Protein AF-A0A537ZMY3-F1 (afdb_monomer_lite)

Structure (mmCIF, N/CA/C/O backbone):
data_AF-A0A537ZMY3-F1
#
_entry.id   AF-A0A537ZMY3-F1
#
loop_
_atom_site.group_PDB
_atom_site.id
_atom_site.type_symbol
_atom_site.label_atom_id
_atom_site.label_alt_id
_atom_site.label_comp_id
_atom_site.label_asym_id
_atom_site.label_entity_id
_atom_site.label_seq_id
_atom_site.pdbx_PDB_ins_code
_atom_site.Cartn_x
_atom_site.Cartn_y
_atom_site.Cartn_z
_atom_site.occupancy
_atom_site.B_iso_or_equiv
_atom_site.auth_seq_id
_atom_site.auth_comp_id
_atom_site.auth_asym_id
_atom_site.auth_atom_id
_atom_site.pdbx_PDB_model_num
ATOM 1 N N . GLY A 1 1 ? -8.315 -5.585 -5.518 1.00 93.56 1 GLY A N 1
ATOM 2 C CA . GLY A 1 1 ? -7.265 -5.999 -4.557 1.00 93.56 1 GLY A CA 1
ATOM 3 C C . GLY A 1 1 ? -7.666 -5.760 -3.108 1.00 93.56 1 GLY A C 1
ATOM 4 O O . GLY A 1 1 ? -8.233 -6.662 -2.508 1.00 93.56 1 GLY A O 1
ATOM 5 N N . TYR A 1 2 ? -7.416 -4.562 -2.562 1.00 95.69 2 TYR A N 1
ATOM 6 C CA . TYR A 1 2 ? -7.640 -4.242 -1.137 1.00 95.69 2 TYR A CA 1
ATOM 7 C C . TYR A 1 2 ? -9.052 -4.579 -0.632 1.00 95.69 2 TYR A C 1
ATOM 9 O O . TYR A 1 2 ? -9.186 -5.360 0.300 1.00 95.69 2 TYR A O 1
ATOM 17 N N . GLN A 1 3 ? -10.099 -4.089 -1.307 1.00 95.19 3 GLN A N 1
ATOM 18 C CA . GLN A 1 3 ? -11.497 -4.381 -0.951 1.00 95.19 3 GLN A CA 1
ATOM 19 C C . GLN A 1 3 ? -11.802 -5.885 -0.901 1.00 95.19 3 GLN A C 1
ATOM 21 O O . GLN A 1 3 ? -12.487 -6.339 0.008 1.00 95.19 3 GLN A O 1
ATOM 26 N N . ALA A 1 4 ? -11.271 -6.663 -1.851 1.00 95.00 4 ALA A N 1
ATOM 27 C CA . ALA A 1 4 ? -11.471 -8.110 -1.889 1.00 95.00 4 ALA A CA 1
ATOM 28 C C . ALA A 1 4 ? -10.774 -8.810 -0.713 1.00 95.00 4 ALA A C 1
ATOM 30 O O . ALA A 1 4 ? -11.371 -9.677 -0.087 1.00 95.00 4 ALA A O 1
ATOM 31 N N . GLY A 1 5 ? -9.541 -8.404 -0.385 1.00 95.81 5 GLY A N 1
ATOM 32 C CA . GLY A 1 5 ? -8.817 -8.924 0.778 1.00 95.81 5 GLY A CA 1
ATOM 33 C C . GLY A 1 5 ? -9.504 -8.571 2.099 1.00 95.81 5 GLY A C 1
ATOM 34 O O . GLY A 1 5 ? -9.710 -9.451 2.927 1.00 95.81 5 GLY A O 1
ATOM 35 N N . ALA A 1 6 ? -9.929 -7.315 2.260 1.00 96.25 6 ALA A N 1
ATOM 36 C CA . ALA A 1 6 ? -10.650 -6.858 3.446 1.00 96.25 6 ALA A CA 1
ATOM 37 C C . ALA A 1 6 ? -11.966 -7.630 3.634 1.00 96.25 6 ALA A C 1
ATOM 39 O O . ALA A 1 6 ? -12.209 -8.166 4.707 1.00 96.25 6 ALA A O 1
ATOM 40 N N . LYS A 1 7 ? -12.779 -7.759 2.576 1.00 95.25 7 LYS A N 1
ATOM 41 C CA . LYS A 1 7 ? -14.049 -8.502 2.617 1.00 95.25 7 LYS A CA 1
ATOM 42 C C . LYS A 1 7 ? -13.881 -10.005 2.831 1.00 95.25 7 LYS A C 1
ATOM 44 O O . LYS A 1 7 ? -14.769 -10.631 3.395 1.00 95.25 7 LYS A O 1
ATOM 49 N N . ALA A 1 8 ? -12.777 -10.588 2.368 1.00 95.31 8 ALA A N 1
ATOM 50 C CA . ALA A 1 8 ? -12.468 -11.991 2.627 1.00 95.31 8 ALA A CA 1
ATOM 51 C C . ALA A 1 8 ? -12.067 -12.234 4.091 1.00 95.31 8 ALA A C 1
ATOM 53 O O . ALA A 1 8 ? -12.378 -13.292 4.627 1.00 95.31 8 ALA A O 1
ATOM 54 N N . ALA A 1 9 ? -11.387 -11.270 4.723 1.00 95.44 9 ALA A N 1
ATOM 55 C CA . ALA A 1 9 ? -11.032 -11.335 6.140 1.00 95.44 9 ALA A CA 1
ATOM 56 C C . ALA A 1 9 ? -12.242 -11.064 7.050 1.00 95.44 9 ALA A C 1
ATOM 58 O O . ALA A 1 9 ? -12.433 -11.756 8.044 1.00 95.44 9 ALA A O 1
ATOM 59 N N . ASP A 1 10 ? -13.071 -10.087 6.682 1.00 96.44 10 ASP A N 1
ATOM 60 C CA . ASP A 1 10 ? -14.304 -9.736 7.379 1.00 96.44 10 ASP A CA 1
ATOM 61 C C . ASP A 1 10 ? -15.389 -9.324 6.362 1.00 96.44 10 ASP A C 1
ATOM 63 O O . ASP A 1 10 ? -15.347 -8.217 5.810 1.00 96.44 10 ASP A O 1
ATOM 67 N N . PRO A 1 11 ? -16.402 -10.176 6.110 1.00 96.62 11 PRO A N 1
ATOM 68 C CA . PRO A 1 11 ? -17.498 -9.856 5.196 1.00 96.62 11 PRO A CA 1
ATOM 69 C C . PRO A 1 11 ? -18.281 -8.587 5.576 1.00 96.62 11 PRO A C 1
ATOM 71 O O . PRO A 1 11 ? -18.834 -7.917 4.692 1.00 96.62 11 PRO A O 1
ATOM 74 N N . GLY A 1 12 ? -18.309 -8.228 6.864 1.00 97.00 12 GLY A N 1
ATOM 75 C CA . GLY A 1 12 ? -18.987 -7.051 7.408 1.00 97.00 12 GLY A CA 1
ATOM 76 C C . GLY A 1 12 ? -18.212 -5.741 7.246 1.00 97.00 12 GLY A C 1
ATOM 77 O O . GLY A 1 12 ? -18.820 -4.675 7.340 1.00 97.00 12 GLY A O 1
ATOM 78 N N . ILE A 1 13 ? -16.914 -5.786 6.921 1.00 97.44 13 ILE A N 1
ATOM 79 C CA . ILE A 1 13 ? -16.046 -4.598 6.881 1.00 97.44 13 ILE A CA 1
ATOM 80 C C . ILE A 1 13 ? -16.589 -3.520 5.928 1.00 97.44 13 ILE A C 1
ATOM 82 O O . ILE A 1 13 ? -16.947 -3.803 4.779 1.00 97.44 13 ILE A O 1
ATOM 86 N N . LYS A 1 14 ? -16.631 -2.256 6.358 1.00 97.12 14 LYS A N 1
ATOM 87 C CA . LYS A 1 14 ? -16.920 -1.117 5.471 1.00 97.12 14 LYS A CA 1
ATOM 88 C C . LYS A 1 14 ? -15.603 -0.585 4.908 1.00 97.12 14 LYS A C 1
ATOM 90 O O . LYS A 1 14 ? -14.681 -0.304 5.664 1.00 97.12 14 LYS A O 1
ATOM 95 N N . VAL A 1 15 ? -15.518 -0.430 3.587 1.00 96.75 15 VAL A N 1
ATOM 96 C CA . VAL A 1 15 ? -14.355 0.185 2.929 1.00 96.75 15 VAL A CA 1
ATOM 97 C C . VAL A 1 15 ? -14.774 1.534 2.361 1.00 96.75 15 VAL A C 1
ATOM 99 O O . VAL A 1 15 ? -15.723 1.604 1.582 1.00 96.75 15 VAL A O 1
ATOM 102 N N . LEU A 1 16 ? -14.076 2.591 2.772 1.00 97.06 16 LEU A N 1
ATOM 103 C CA . LEU A 1 16 ? -14.260 3.951 2.273 1.00 97.06 16 LEU A CA 1
ATOM 104 C C . LEU A 1 16 ? -13.197 4.248 1.214 1.00 97.06 16 LEU A C 1
ATOM 106 O O . LEU A 1 16 ? -12.018 3.962 1.424 1.00 97.06 16 LEU A O 1
ATOM 110 N N . ASN A 1 17 ? -13.601 4.870 0.107 1.00 95.81 17 ASN A N 1
ATOM 111 C CA . ASN A 1 17 ? -12.695 5.264 -0.968 1.00 95.81 17 ASN A CA 1
ATOM 112 C 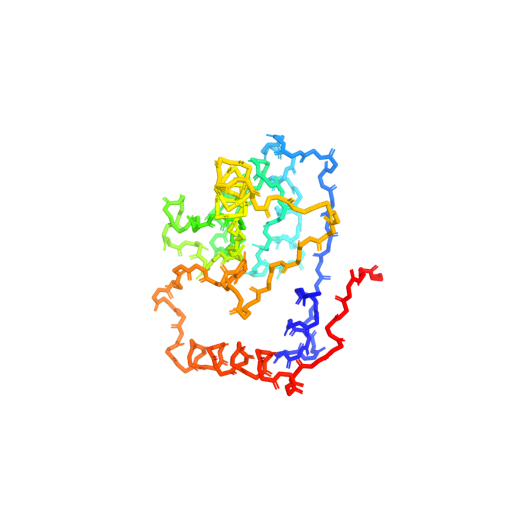C . ASN A 1 17 ? -12.776 6.777 -1.178 1.00 95.81 17 ASN A C 1
ATOM 114 O O . ASN A 1 17 ? -13.864 7.341 -1.245 1.00 95.81 17 ASN A O 1
ATOM 118 N N . ALA A 1 18 ? -11.621 7.417 -1.325 1.00 96.75 18 ALA A N 1
ATOM 119 C CA . ALA A 1 18 ? -11.508 8.813 -1.719 1.00 96.75 18 ALA A CA 1
ATOM 120 C C . ALA A 1 18 ? -10.316 8.972 -2.666 1.00 96.75 18 ALA A C 1
ATOM 122 O O . ALA A 1 18 ? -9.324 8.252 -2.548 1.00 96.75 18 ALA A O 1
ATOM 123 N N . TYR A 1 19 ? -10.416 9.917 -3.598 1.00 97.38 19 TYR A N 1
ATOM 124 C CA . TYR A 1 19 ? -9.380 10.193 -4.589 1.00 97.38 19 TYR A CA 1
ATOM 125 C C . TYR A 1 19 ? -8.907 11.634 -4.428 1.00 97.38 19 TYR A C 1
ATOM 127 O O . TYR A 1 19 ? -9.698 12.560 -4.584 1.00 97.38 19 TYR A O 1
ATOM 135 N N . SER A 1 20 ? -7.618 11.822 -4.137 1.00 97.50 20 SER A N 1
ATOM 136 C CA . SER A 1 20 ? -7.008 13.153 -4.023 1.00 97.50 20 SER A CA 1
ATOM 137 C C . SER A 1 20 ? -6.934 13.889 -5.357 1.00 97.50 20 SER A C 1
ATOM 139 O O . SER A 1 20 ? -6.816 15.104 -5.362 1.00 97.50 20 SER A O 1
ATOM 141 N N . GLN A 1 21 ? -6.969 13.174 -6.486 1.00 97.75 21 GLN A N 1
ATOM 142 C CA . GLN A 1 21 ? -6.686 13.735 -7.816 1.00 97.75 21 GLN A CA 1
ATOM 143 C C . GLN A 1 21 ? -5.301 14.415 -7.913 1.00 97.75 21 GLN A C 1
ATOM 145 O O . GLN A 1 21 ? -5.040 15.162 -8.849 1.00 97.75 21 GLN A O 1
ATOM 150 N N . ASP A 1 22 ? -4.404 14.142 -6.957 1.00 97.62 22 ASP A N 1
ATOM 151 C CA . ASP A 1 22 ? -3.070 14.733 -6.857 1.00 97.62 22 ASP A CA 1
ATOM 152 C C . ASP A 1 22 ? -2.134 13.798 -6.070 1.00 97.62 22 ASP A C 1
ATOM 154 O O . ASP A 1 22 ? -2.502 13.272 -5.014 1.00 97.62 22 ASP A O 1
ATOM 158 N N . PHE A 1 23 ? -0.919 13.582 -6.574 1.00 98.25 23 PHE A N 1
ATOM 159 C CA . PHE A 1 23 ? 0.078 12.685 -5.972 1.00 98.25 23 PHE A CA 1
ATOM 160 C C . PHE A 1 23 ? 1.122 13.398 -5.102 1.00 98.25 23 PHE A C 1
ATOM 162 O O . PHE A 1 23 ? 2.018 12.750 -4.560 1.00 98.25 23 PHE A O 1
ATOM 169 N N . THR A 1 24 ? 1.026 14.714 -4.938 1.00 98.06 24 THR A N 1
ATOM 170 C CA . THR A 1 24 ? 2.006 15.557 -4.233 1.00 98.06 24 THR A CA 1
ATOM 171 C C . THR A 1 24 ? 1.404 16.397 -3.101 1.00 98.06 24 THR A C 1
ATOM 173 O O . THR A 1 24 ? 2.102 16.697 -2.130 1.00 98.06 24 THR A O 1
ATOM 176 N N . ARG A 1 25 ? 0.107 16.722 -3.160 1.00 98.31 25 ARG A N 1
ATOM 177 C CA . ARG A 1 25 ? -0.613 17.572 -2.191 1.00 98.31 25 ARG A CA 1
ATOM 178 C C . ARG A 1 25 ? -0.909 16.879 -0.856 1.00 98.31 25 ARG A C 1
ATOM 180 O O . ARG A 1 25 ? -2.024 16.443 -0.585 1.00 98.31 25 ARG A O 1
ATOM 187 N N . GLN A 1 26 ? 0.097 16.788 0.013 1.00 98.62 26 GLN A N 1
ATOM 188 C CA . GLN A 1 26 ? -0.016 16.129 1.327 1.00 98.62 26 GLN A CA 1
ATOM 189 C C . GLN A 1 26 ? -1.158 16.659 2.204 1.00 98.62 26 GLN A C 1
ATOM 191 O O . GLN A 1 26 ? -1.784 15.883 2.924 1.00 98.62 26 GLN A O 1
ATOM 196 N N . ASP A 1 27 ? -1.433 17.960 2.157 1.00 98.38 27 ASP A N 1
ATOM 197 C CA . ASP A 1 27 ? -2.536 18.600 2.876 1.00 98.38 27 ASP A CA 1
ATOM 198 C C . ASP A 1 27 ? -3.901 18.042 2.447 1.00 98.38 27 ASP A C 1
ATOM 200 O O . ASP A 1 27 ? -4.732 17.716 3.297 1.00 98.38 27 ASP A O 1
ATOM 204 N N . LEU A 1 28 ? -4.090 17.832 1.142 1.00 98.50 28 LEU A N 1
ATOM 205 C CA . LEU A 1 28 ? -5.313 17.270 0.578 1.00 98.50 28 LEU A CA 1
ATOM 206 C C . LEU A 1 28 ? -5.520 15.814 1.011 1.00 98.50 28 LEU A C 1
ATOM 208 O O . LEU A 1 28 ? -6.584 15.461 1.518 1.00 98.50 28 LEU A O 1
ATOM 212 N N . CYS A 1 29 ? -4.493 14.971 0.874 1.00 98.69 29 CYS A N 1
ATOM 213 C CA . CYS A 1 29 ? -4.567 13.582 1.333 1.00 98.69 29 CYS A CA 1
ATOM 214 C C . CYS A 1 29 ? -4.782 13.474 2.847 1.00 98.69 29 CYS A C 1
ATOM 216 O O . CYS A 1 29 ? -5.521 12.596 3.295 1.00 98.69 29 CYS A O 1
ATOM 218 N N . LYS A 1 30 ? -4.171 14.367 3.639 1.00 98.81 30 LYS A N 1
ATOM 219 C CA . LYS A 1 30 ? -4.408 14.434 5.086 1.00 98.81 30 LYS A CA 1
ATOM 220 C C . LYS A 1 30 ? -5.883 14.720 5.377 1.00 98.81 30 LYS A C 1
ATOM 222 O O . LYS A 1 30 ? -6.480 14.005 6.175 1.00 98.81 30 LYS A O 1
ATOM 227 N N . ALA A 1 31 ? -6.476 15.719 4.722 1.00 98.75 31 ALA A N 1
ATOM 228 C CA . ALA A 1 31 ? -7.885 16.067 4.910 1.00 98.75 31 ALA A CA 1
ATOM 229 C C . ALA A 1 31 ? -8.829 14.908 4.543 1.00 98.75 31 ALA A C 1
ATOM 231 O O . ALA A 1 31 ? -9.726 14.578 5.316 1.00 98.75 31 ALA A O 1
ATOM 232 N N . LEU A 1 32 ? -8.589 14.230 3.414 1.00 98.81 32 LEU A N 1
ATOM 233 C CA . LEU A 1 32 ? -9.376 13.057 3.011 1.00 98.81 32 LEU A CA 1
ATOM 234 C C . LEU A 1 32 ? -9.278 11.911 4.026 1.00 98.81 32 LEU A C 1
ATOM 236 O O . LEU A 1 32 ? -10.296 11.317 4.379 1.00 98.81 32 LEU A O 1
ATOM 240 N N . ALA A 1 33 ? -8.074 11.623 4.526 1.00 98.81 33 ALA A N 1
ATOM 241 C CA . ALA A 1 33 ? -7.876 10.604 5.552 1.00 98.81 33 ALA A CA 1
ATOM 242 C C . ALA A 1 33 ? -8.588 10.967 6.861 1.00 98.81 33 ALA A C 1
ATOM 244 O O . ALA A 1 33 ? -9.254 10.122 7.448 1.00 98.81 33 ALA A O 1
ATOM 245 N N . LEU A 1 34 ? -8.506 12.228 7.298 1.00 98.88 34 LEU A N 1
ATOM 246 C CA . LEU A 1 34 ? -9.218 12.703 8.486 1.00 98.88 34 LEU A CA 1
ATOM 247 C C . LEU A 1 34 ? -10.736 12.546 8.354 1.00 98.88 34 LEU A C 1
ATOM 249 O O . LEU A 1 34 ? -11.377 12.137 9.320 1.00 98.88 34 LEU A O 1
ATOM 253 N N . ASN A 1 35 ? -11.296 12.792 7.167 1.00 98.81 35 ASN A N 1
ATOM 254 C CA . ASN A 1 35 ? -12.716 12.554 6.910 1.00 98.81 35 ASN A CA 1
ATOM 255 C C . ASN A 1 35 ? -13.061 11.064 7.057 1.00 98.81 35 ASN A C 1
ATOM 257 O O . ASN A 1 35 ? -13.959 10.722 7.822 1.00 98.81 35 ASN A O 1
ATOM 261 N N . GLN A 1 36 ? -12.294 10.165 6.430 1.00 98.75 36 GLN A N 1
ATOM 262 C CA . GLN A 1 36 ? -12.507 8.717 6.568 1.00 98.75 36 GLN A CA 1
ATOM 263 C C . GLN A 1 36 ? -12.392 8.244 8.025 1.00 98.75 36 GLN A C 1
ATOM 265 O O . GLN A 1 36 ? -13.178 7.413 8.476 1.00 98.75 36 GLN A O 1
ATOM 270 N N . ILE A 1 37 ? -11.436 8.791 8.778 1.00 98.81 37 ILE A N 1
ATOM 271 C CA . ILE A 1 37 ? -11.254 8.485 10.201 1.00 98.81 37 ILE A CA 1
ATOM 272 C C . ILE A 1 37 ? -12.442 9.000 11.024 1.00 98.81 37 ILE A C 1
ATOM 274 O O . ILE A 1 37 ? -12.919 8.285 11.901 1.00 98.81 37 ILE A O 1
ATOM 278 N N . SER A 1 38 ? -12.974 10.190 10.721 1.00 98.62 38 SER A N 1
ATOM 279 C CA . SER A 1 38 ? -14.188 10.709 11.373 1.00 98.62 38 SER A CA 1
ATOM 280 C C . SER A 1 38 ? -15.434 9.862 11.090 1.00 98.62 38 SER A C 1
ATOM 282 O O . SER A 1 38 ? -16.315 9.770 11.939 1.00 98.62 38 SER A O 1
ATOM 284 N N . GLU A 1 39 ? -15.472 9.172 9.947 1.00 98.50 39 GLU A N 1
ATOM 285 C CA . GLU A 1 39 ? -16.486 8.164 9.609 1.00 98.50 39 GLU A CA 1
ATOM 286 C C . GLU A 1 39 ? -16.232 6.788 10.261 1.00 98.50 39 GLU A C 1
ATOM 288 O O . GLU A 1 39 ? -16.967 5.832 10.001 1.00 98.50 39 GLU A O 1
ATOM 293 N N . GLY A 1 40 ? -15.204 6.668 11.108 1.00 98.06 40 GLY A N 1
ATOM 294 C CA . GLY A 1 40 ? -14.896 5.468 11.887 1.00 98.06 40 GLY A CA 1
ATOM 295 C C . GLY A 1 40 ? -13.814 4.563 11.295 1.00 98.06 40 GLY A C 1
ATOM 296 O O . GLY A 1 40 ? -13.653 3.435 11.762 1.00 98.06 40 GLY A O 1
ATOM 297 N N . ALA A 1 41 ? -13.060 5.002 10.280 1.00 98.56 41 ALA A N 1
ATOM 298 C CA . ALA A 1 41 ? -11.952 4.203 9.758 1.00 98.56 41 ALA A CA 1
ATOM 299 C C . ALA A 1 41 ? -10.829 4.045 10.804 1.00 98.56 41 ALA A C 1
ATOM 301 O O . ALA A 1 41 ? -10.146 5.005 11.152 1.00 98.56 41 ALA A O 1
ATOM 302 N N . GLY A 1 42 ? -10.599 2.808 11.259 1.00 98.25 42 GLY A N 1
ATOM 303 C CA . GLY A 1 42 ? -9.477 2.447 12.140 1.00 98.25 42 GLY A CA 1
ATOM 304 C C . GLY A 1 42 ? -8.175 2.098 11.404 1.00 98.25 42 GLY A C 1
ATOM 305 O O . GLY A 1 42 ? -7.135 1.911 12.036 1.00 98.25 42 GLY A O 1
ATOM 306 N N . VAL A 1 43 ? -8.228 1.993 10.072 1.00 98.50 43 VAL A N 1
ATOM 307 C CA . VAL A 1 43 ? -7.077 1.736 9.200 1.00 98.50 43 VAL A CA 1
ATOM 308 C C . VAL A 1 43 ? -7.228 2.561 7.923 1.00 98.50 43 VAL A C 1
ATOM 310 O O . VAL A 1 43 ? -8.262 2.479 7.259 1.00 98.50 43 VAL A O 1
ATOM 313 N N . VAL A 1 44 ? -6.193 3.310 7.546 1.00 98.69 44 VAL A N 1
ATOM 314 C CA . VAL A 1 44 ? -6.135 4.065 6.286 1.00 98.69 44 VAL A CA 1
ATOM 315 C C . VAL A 1 44 ? -5.017 3.531 5.389 1.00 98.69 44 VAL A C 1
ATOM 317 O O . VAL A 1 44 ? -3.836 3.583 5.726 1.00 98.69 44 VAL A O 1
ATOM 320 N N . PHE A 1 45 ? -5.385 2.994 4.226 1.00 98.81 45 PHE A N 1
ATOM 321 C CA . PHE A 1 45 ? -4.431 2.521 3.222 1.00 98.81 45 PHE A CA 1
ATOM 322 C C . PHE A 1 45 ? -4.215 3.596 2.158 1.00 98.81 45 PHE A C 1
ATOM 324 O O . PHE A 1 45 ? -5.133 3.918 1.404 1.00 98.81 45 PHE A O 1
ATOM 331 N N . GLN A 1 46 ? -3.002 4.146 2.093 1.00 98.56 46 GLN A N 1
ATOM 332 C CA . GLN A 1 46 ? -2.671 5.196 1.135 1.00 98.56 46 GLN A CA 1
ATOM 333 C C . GLN A 1 46 ? -2.090 4.597 -0.152 1.00 98.56 46 GLN A C 1
ATOM 335 O O . GLN A 1 46 ? -1.164 3.790 -0.108 1.00 98.56 46 GLN A O 1
ATOM 340 N N . VAL A 1 47 ? -2.623 5.022 -1.301 1.00 98.25 47 VAL A N 1
ATOM 341 C CA . VAL A 1 47 ? -2.110 4.690 -2.644 1.00 98.25 47 VAL A CA 1
ATOM 342 C C . VAL A 1 47 ? -1.936 5.986 -3.438 1.00 98.25 47 VAL A C 1
ATOM 344 O O . VAL A 1 47 ? -2.524 6.176 -4.500 1.00 98.25 47 VAL A O 1
ATOM 347 N N . ALA A 1 48 ? -1.207 6.937 -2.854 1.00 98.25 48 ALA A N 1
ATOM 348 C CA . ALA A 1 48 ? -1.221 8.333 -3.291 1.00 98.25 48 ALA A CA 1
ATOM 349 C C . ALA A 1 48 ? 0.179 8.960 -3.408 1.00 98.25 48 ALA A C 1
ATOM 351 O O . ALA A 1 48 ? 0.316 10.179 -3.322 1.00 98.25 48 ALA A O 1
ATOM 352 N N . GLY A 1 49 ? 1.231 8.160 -3.601 1.00 97.69 49 GLY A N 1
ATOM 353 C CA . GLY A 1 49 ? 2.594 8.671 -3.770 1.00 97.69 49 GLY A CA 1
ATOM 354 C C . GLY A 1 49 ? 3.014 9.615 -2.633 1.00 97.69 49 GLY A C 1
ATOM 355 O O . GLY A 1 49 ? 2.792 9.326 -1.456 1.00 97.69 49 GLY A O 1
ATOM 356 N N . GLY A 1 50 ? 3.588 10.772 -2.979 1.00 98.31 50 GLY A N 1
ATOM 357 C CA . GLY A 1 50 ? 4.023 11.783 -2.008 1.00 98.31 50 GLY A CA 1
ATOM 358 C C . GLY A 1 50 ? 2.879 12.395 -1.190 1.00 98.31 50 GLY A C 1
ATOM 359 O O . GLY A 1 50 ? 3.058 12.663 -0.003 1.00 98.31 50 GLY A O 1
ATOM 360 N N . CYS A 1 51 ? 1.691 12.550 -1.780 1.00 98.62 51 CYS A N 1
ATOM 361 C CA . CYS A 1 51 ? 0.468 12.999 -1.104 1.00 98.62 51 CYS A CA 1
ATOM 362 C C . CYS A 1 51 ? 0.125 12.068 0.070 1.00 98.62 51 CYS A C 1
ATOM 364 O O . CYS A 1 51 ? -0.220 12.532 1.158 1.00 98.62 51 CYS A O 1
ATOM 366 N N . GLY A 1 52 ? 0.346 10.760 -0.103 1.00 98.69 52 GLY A N 1
ATOM 367 C CA . GLY A 1 52 ? 0.114 9.715 0.895 1.00 98.69 52 GLY A CA 1
ATOM 368 C C . GLY A 1 52 ? 0.830 9.899 2.236 1.00 98.69 52 GLY A C 1
ATOM 369 O O . GLY A 1 52 ? 0.353 9.405 3.256 1.00 98.69 52 GLY A O 1
ATOM 370 N N . ILE A 1 53 ? 1.918 10.675 2.286 1.00 98.62 53 ILE A N 1
ATOM 371 C CA . ILE A 1 53 ? 2.589 11.032 3.549 1.00 98.62 53 ILE A CA 1
ATOM 372 C C . ILE A 1 53 ? 1.628 11.798 4.478 1.00 98.62 53 ILE A C 1
ATOM 374 O O . ILE A 1 53 ? 1.667 11.625 5.697 1.00 98.62 53 ILE A O 1
ATOM 378 N N . GLY A 1 54 ? 0.713 12.595 3.915 1.00 98.75 54 GLY A N 1
ATOM 379 C CA . GLY A 1 54 ? -0.354 13.255 4.668 1.00 98.75 54 GLY A CA 1
ATOM 380 C C . GLY A 1 54 ? -1.325 12.276 5.334 1.00 98.75 54 GLY A C 1
ATOM 381 O O . GLY A 1 54 ? -1.754 12.526 6.459 1.00 98.75 54 GLY A O 1
ATOM 382 N N . VAL A 1 55 ? -1.612 11.137 4.692 1.00 98.81 55 VAL A N 1
ATOM 383 C CA . VAL A 1 55 ? -2.460 10.068 5.254 1.00 98.81 55 VAL A CA 1
ATOM 384 C C . VAL A 1 55 ? -1.787 9.422 6.461 1.00 98.81 55 VAL A C 1
ATOM 386 O O . VAL A 1 55 ? -2.421 9.262 7.500 1.00 98.81 55 VAL A O 1
ATOM 389 N N . ILE A 1 56 ? -0.490 9.111 6.360 1.00 98.81 56 ILE A N 1
ATOM 390 C CA . ILE A 1 56 ? 0.281 8.530 7.474 1.00 98.81 56 ILE A CA 1
ATOM 391 C C . ILE A 1 56 ? 0.288 9.489 8.672 1.00 98.81 56 ILE A C 1
ATOM 393 O O . ILE A 1 56 ? 0.051 9.071 9.803 1.00 98.81 56 ILE A O 1
ATOM 397 N N . ARG A 1 57 ? 0.465 10.795 8.428 1.00 98.81 57 ARG A N 1
ATOM 398 C CA . ARG A 1 57 ? 0.380 11.819 9.482 1.00 98.81 57 ARG A CA 1
ATOM 399 C C . ARG A 1 57 ? -1.017 11.920 10.103 1.00 98.81 57 ARG A C 1
ATOM 401 O O . ARG A 1 57 ? -1.112 12.102 11.311 1.00 98.81 57 ARG A O 1
ATOM 408 N N . ALA A 1 58 ? -2.086 11.816 9.308 1.00 98.81 58 ALA A N 1
ATOM 409 C CA . ALA A 1 58 ? -3.457 11.793 9.830 1.00 98.81 58 ALA A CA 1
ATOM 410 C C . ALA A 1 58 ? -3.692 10.580 10.740 1.00 98.81 58 ALA A C 1
ATOM 412 O O . ALA A 1 58 ? -4.269 10.725 11.816 1.00 98.81 58 ALA A O 1
ATOM 413 N N . ALA A 1 59 ? -3.209 9.406 10.324 1.00 98.81 59 ALA A N 1
ATOM 414 C CA . ALA A 1 59 ? -3.319 8.180 11.102 1.00 98.81 59 ALA A CA 1
ATOM 415 C C . ALA A 1 59 ? -2.620 8.313 12.461 1.00 98.81 59 ALA A C 1
ATOM 417 O O . ALA A 1 59 ? -3.220 8.028 13.493 1.00 98.81 59 ALA A O 1
ATOM 418 N N . ALA A 1 60 ? -1.396 8.847 12.459 1.00 98.62 60 ALA A N 1
ATOM 419 C CA . ALA A 1 60 ? -0.633 9.123 13.670 1.00 98.62 60 ALA A CA 1
ATOM 420 C C . ALA A 1 60 ? -1.336 10.126 14.599 1.00 98.62 60 ALA A C 1
ATOM 422 O O . ALA A 1 60 ? -1.446 9.888 15.799 1.00 98.62 60 ALA A O 1
ATOM 423 N N . GLU A 1 61 ? -1.863 11.226 14.048 1.00 98.62 61 GLU A N 1
ATOM 424 C CA . GLU A 1 61 ? -2.587 12.253 14.812 1.00 98.62 61 GLU A CA 1
ATOM 425 C C . GLU A 1 61 ? -3.835 11.688 15.502 1.00 98.62 61 GLU A C 1
ATOM 427 O O . GLU A 1 61 ? -4.161 12.084 16.621 1.00 98.62 61 GLU A O 1
ATOM 432 N N . LYS A 1 62 ? -4.542 10.768 14.839 1.00 98.69 62 LYS A N 1
ATOM 433 C CA . LYS A 1 62 ? -5.764 10.147 15.366 1.00 98.69 62 LYS A CA 1
ATOM 434 C C . LYS A 1 62 ? -5.526 8.797 16.037 1.00 98.69 62 LYS A C 1
ATOM 436 O O . LYS A 1 62 ? -6.491 8.169 16.461 1.00 98.69 62 LYS A O 1
ATOM 441 N N . ASN A 1 63 ? -4.266 8.379 16.170 1.00 98.31 63 ASN A N 1
ATOM 442 C CA . ASN A 1 63 ? -3.862 7.109 16.771 1.00 98.31 63 ASN A CA 1
ATOM 443 C C . ASN A 1 63 ? -4.611 5.902 16.161 1.00 98.31 63 ASN A C 1
ATOM 445 O O . ASN A 1 63 ? -5.102 5.025 16.871 1.00 98.31 63 ASN A O 1
ATOM 449 N N . VAL A 1 64 ? -4.702 5.880 14.829 1.00 98.75 64 VAL A N 1
ATOM 450 C CA . VAL A 1 64 ? -5.215 4.761 14.021 1.00 98.75 64 VAL A CA 1
ATOM 451 C C . VAL A 1 64 ? -4.102 4.209 13.126 1.00 98.75 64 VAL A C 1
ATOM 453 O O . VAL A 1 64 ? -3.026 4.799 13.020 1.00 98.75 64 VAL A O 1
ATOM 456 N N . TRP A 1 65 ? -4.334 3.073 12.472 1.00 98.81 65 TRP A N 1
ATOM 457 C CA . TRP A 1 65 ? -3.310 2.434 11.645 1.00 98.81 65 TRP A CA 1
ATOM 458 C C . TRP A 1 65 ? -3.221 3.038 10.242 1.00 98.81 65 TRP A C 1
ATOM 460 O O . TRP A 1 65 ? -4.231 3.356 9.617 1.00 98.81 65 TRP A O 1
ATOM 470 N N . ALA A 1 66 ? -2.009 3.105 9.702 1.00 98.81 66 ALA A N 1
ATOM 471 C CA . ALA A 1 66 ? -1.744 3.378 8.296 1.00 98.81 66 ALA A CA 1
ATOM 472 C C . ALA A 1 66 ? -1.194 2.133 7.587 1.00 98.81 66 ALA A C 1
ATOM 474 O O . ALA A 1 66 ? -0.424 1.362 8.162 1.00 98.81 66 ALA A O 1
ATOM 475 N N . ILE A 1 67 ? -1.528 1.970 6.309 1.00 98.88 67 ILE A N 1
ATOM 476 C CA . ILE A 1 67 ? -0.837 1.052 5.396 1.00 98.88 67 ILE A CA 1
ATOM 477 C C . ILE A 1 67 ? -0.167 1.897 4.309 1.00 98.88 67 ILE A C 1
ATOM 479 O O . ILE A 1 67 ? -0.824 2.718 3.667 1.00 98.88 67 ILE A O 1
ATOM 483 N N . GLY A 1 68 ? 1.142 1.713 4.130 1.00 98.81 68 GLY A N 1
ATOM 484 C CA . GLY A 1 68 ? 1.941 2.394 3.107 1.00 98.81 68 GLY A CA 1
ATOM 485 C C . GLY A 1 68 ? 1.906 1.715 1.734 1.00 98.81 68 GLY A C 1
ATOM 486 O O . GLY A 1 68 ? 1.326 0.638 1.580 1.00 98.81 68 GLY A O 1
ATOM 487 N N . VAL A 1 69 ? 2.571 2.307 0.738 1.00 98.69 69 VAL A N 1
ATOM 488 C CA . VAL A 1 69 ? 2.698 1.736 -0.617 1.00 9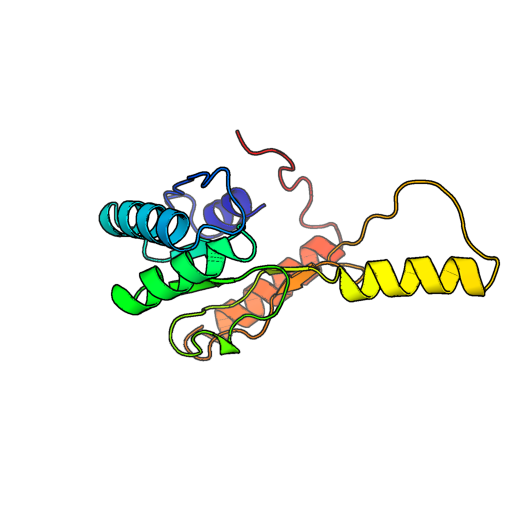8.69 69 VAL A CA 1
ATOM 489 C C . VAL A 1 69 ? 4.072 2.008 -1.234 1.00 98.69 69 VAL A C 1
ATOM 491 O O . VAL A 1 69 ? 4.809 2.883 -0.779 1.00 98.69 69 VAL A O 1
ATOM 494 N N . ASP A 1 70 ? 4.369 1.260 -2.299 1.00 98.25 70 ASP A N 1
ATOM 495 C CA . ASP A 1 70 ? 5.567 1.300 -3.141 1.00 98.25 70 ASP A CA 1
ATOM 496 C C . ASP A 1 70 ? 6.823 0.832 -2.405 1.00 98.25 70 ASP A C 1
ATOM 498 O O . ASP A 1 70 ? 7.331 -0.262 -2.670 1.00 98.25 70 ASP A O 1
ATOM 502 N N . SER A 1 71 ? 7.259 1.599 -1.415 1.00 97.44 71 SER A N 1
ATOM 503 C CA . SER A 1 71 ? 8.370 1.258 -0.530 1.00 97.44 71 SER A CA 1
ATOM 504 C C . SER A 1 71 ? 7.865 0.760 0.821 1.00 97.44 71 SER A C 1
ATOM 506 O O . SER A 1 71 ? 6.697 0.911 1.172 1.00 97.44 71 SER A O 1
ATOM 508 N N . ASP A 1 72 ? 8.765 0.183 1.615 1.00 97.94 72 ASP A N 1
ATOM 509 C CA . ASP A 1 72 ? 8.505 0.024 3.042 1.00 97.94 72 ASP A CA 1
ATOM 510 C C . ASP A 1 72 ? 8.518 1.402 3.707 1.00 97.94 72 ASP A C 1
ATOM 512 O O . ASP A 1 72 ? 9.558 2.053 3.785 1.00 97.94 72 ASP A O 1
ATOM 516 N N . GLN A 1 73 ? 7.351 1.854 4.154 1.00 98.62 73 GLN A N 1
ATOM 517 C CA . GLN A 1 73 ? 7.164 3.166 4.766 1.00 98.62 73 GLN A CA 1
ATOM 518 C C . GLN A 1 73 ? 7.137 3.125 6.297 1.00 98.62 73 GLN A C 1
ATOM 520 O O . GLN A 1 73 ? 6.824 4.136 6.925 1.00 98.62 73 GLN A O 1
ATOM 525 N N . SER A 1 74 ? 7.494 1.999 6.924 1.00 98.06 74 SER A N 1
ATOM 526 C CA . SER A 1 74 ? 7.525 1.874 8.390 1.00 98.06 74 SER A CA 1
ATOM 527 C C . SER A 1 74 ? 8.470 2.867 9.070 1.00 98.06 74 SER A C 1
ATOM 529 O O . SER A 1 74 ? 8.274 3.190 10.235 1.00 98.06 74 SER A O 1
ATOM 531 N N . PHE A 1 75 ? 9.462 3.397 8.352 1.00 97.44 75 PHE A N 1
ATOM 532 C CA . PHE A 1 75 ? 10.364 4.427 8.868 1.00 97.44 75 PHE A CA 1
ATOM 533 C C . PHE A 1 75 ? 9.701 5.804 9.033 1.00 97.44 75 PHE A C 1
ATOM 535 O O . PHE A 1 75 ? 10.227 6.630 9.774 1.00 97.44 75 PHE A O 1
ATOM 542 N N . LEU A 1 76 ? 8.579 6.071 8.350 1.00 98.06 76 LEU A N 1
ATOM 543 C CA . LEU A 1 76 ? 7.878 7.357 8.450 1.00 98.06 76 LEU A CA 1
ATOM 544 C C . LEU A 1 76 ? 7.145 7.498 9.785 1.00 98.06 76 L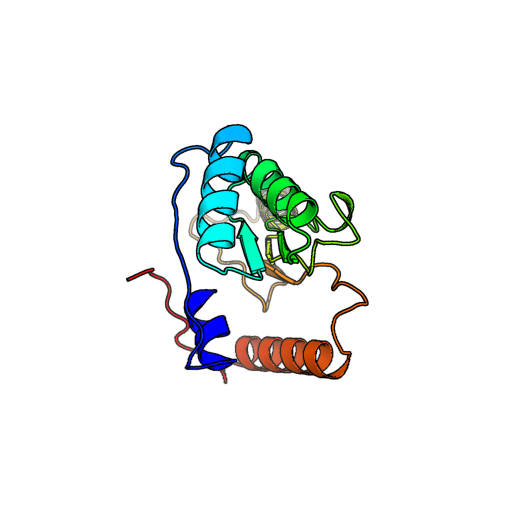EU A C 1
ATOM 546 O O . LEU A 1 76 ? 7.128 8.581 10.361 1.00 98.06 76 LEU A O 1
ATOM 550 N N . ASP A 1 77 ? 6.551 6.404 10.260 1.00 97.88 77 ASP A N 1
ATOM 551 C CA . ASP A 1 77 ? 5.981 6.300 11.599 1.00 97.88 77 ASP A CA 1
ATOM 552 C C . ASP A 1 77 ? 5.962 4.820 12.037 1.00 97.88 77 ASP A C 1
ATOM 554 O O . ASP A 1 77 ? 5.015 4.089 11.727 1.00 97.88 77 ASP A O 1
ATOM 558 N N . PRO A 1 78 ? 6.990 4.350 12.769 1.00 97.06 78 PRO A N 1
ATOM 559 C CA . PRO A 1 78 ? 7.084 2.955 13.199 1.00 97.06 78 PRO A CA 1
ATOM 560 C C . PRO A 1 78 ? 5.983 2.524 14.169 1.00 97.06 78 PRO A C 1
ATOM 562 O O . PRO A 1 78 ? 5.800 1.325 14.385 1.00 97.06 78 PRO A O 1
ATOM 565 N N . LYS A 1 79 ? 5.281 3.478 14.790 1.00 97.88 79 LYS A N 1
ATOM 566 C CA . LYS A 1 79 ? 4.216 3.199 15.751 1.00 97.88 79 LYS A CA 1
ATOM 567 C C . LYS A 1 79 ? 2.881 2.983 15.047 1.00 97.88 79 LYS A C 1
ATOM 569 O O . LYS A 1 79 ? 2.137 2.115 15.483 1.00 97.88 79 LYS A O 1
ATOM 574 N N . HIS A 1 80 ? 2.598 3.728 13.978 1.00 98.50 80 HIS A N 1
ATOM 575 C CA . HIS A 1 80 ? 1.278 3.728 13.332 1.00 98.50 80 HIS A CA 1
ATOM 576 C C . HIS A 1 80 ? 1.258 3.117 11.928 1.00 98.50 80 HIS A C 1
ATOM 578 O O . HIS A 1 80 ? 0.183 2.798 11.424 1.00 98.50 80 HIS A O 1
ATOM 584 N N . VAL A 1 81 ? 2.404 2.902 11.275 1.00 98.75 81 VAL A N 1
ATOM 585 C CA . VAL A 1 81 ? 2.443 2.136 10.021 1.00 98.75 81 VAL A CA 1
ATOM 586 C C . VAL A 1 81 ? 2.369 0.644 10.347 1.00 98.75 81 VAL A C 1
ATOM 588 O O . VAL A 1 81 ? 3.296 0.067 10.917 1.00 98.75 81 VAL A O 1
ATOM 591 N N . LEU A 1 82 ? 1.250 0.021 9.972 1.00 98.38 82 LEU A N 1
ATOM 592 C CA . LEU A 1 82 ? 0.964 -1.399 10.183 1.00 98.38 82 LEU A CA 1
ATOM 593 C C . LEU A 1 82 ? 1.820 -2.280 9.267 1.00 98.38 82 LEU A C 1
ATOM 595 O O . LEU A 1 82 ? 2.387 -3.281 9.697 1.00 98.38 82 LEU A O 1
ATOM 599 N N . THR A 1 83 ? 1.896 -1.902 7.992 1.00 98.69 83 THR A N 1
ATOM 600 C CA . THR A 1 83 ? 2.787 -2.467 6.972 1.00 98.69 83 THR A CA 1
ATOM 601 C C . THR A 1 83 ? 2.740 -1.592 5.711 1.00 98.69 83 THR A C 1
ATOM 603 O O . THR A 1 83 ? 2.178 -0.496 5.727 1.00 98.69 83 THR A O 1
ATOM 606 N N . SER A 1 84 ? 3.332 -2.034 4.602 1.00 98.75 84 SER A N 1
ATOM 607 C CA . SER A 1 84 ? 3.223 -1.384 3.292 1.00 98.75 84 SER A CA 1
ATOM 608 C C . SER A 1 84 ? 2.954 -2.404 2.190 1.00 98.75 84 SER A C 1
ATOM 610 O O . SER A 1 84 ? 3.535 -3.488 2.198 1.00 98.75 84 SER A O 1
ATOM 612 N N . ALA A 1 85 ? 2.110 -2.057 1.221 1.00 98.50 85 ALA A N 1
ATOM 613 C CA . ALA A 1 85 ? 1.972 -2.800 -0.027 1.00 98.50 85 ALA A CA 1
ATOM 614 C C . ALA A 1 85 ? 3.148 -2.442 -0.950 1.00 98.50 85 ALA A C 1
ATOM 616 O O . ALA A 1 85 ? 3.106 -1.449 -1.677 1.00 98.50 85 ALA A O 1
ATOM 617 N N . THR A 1 86 ? 4.232 -3.213 -0.884 1.00 98.25 86 THR A N 1
ATOM 618 C CA . THR A 1 86 ? 5.461 -2.901 -1.623 1.00 98.25 86 THR A CA 1
ATOM 619 C C . THR A 1 86 ? 5.305 -3.196 -3.111 1.00 98.25 86 THR A C 1
ATOM 621 O O . THR A 1 86 ? 4.643 -4.160 -3.506 1.00 98.25 86 THR A O 1
ATOM 624 N N . LYS A 1 87 ? 5.937 -2.369 -3.946 1.00 98.06 87 LYS A N 1
ATOM 625 C CA . LYS A 1 87 ? 5.970 -2.479 -5.406 1.00 98.06 87 LYS A CA 1
ATOM 626 C C . LYS A 1 87 ? 7.390 -2.205 -5.892 1.00 98.06 87 LYS A C 1
ATOM 628 O O . LYS A 1 87 ? 7.885 -1.084 -5.823 1.00 98.06 87 LYS A O 1
ATOM 633 N N . ARG A 1 88 ? 8.049 -3.235 -6.416 1.00 96.12 88 ARG A N 1
ATOM 634 C CA . ARG A 1 88 ? 9.467 -3.221 -6.800 1.00 96.12 88 ARG A CA 1
ATOM 635 C C . ARG A 1 88 ? 9.701 -2.607 -8.179 1.00 96.12 88 ARG A C 1
ATOM 637 O O . ARG A 1 88 ? 10.183 -3.263 -9.104 1.00 96.12 88 ARG A O 1
ATOM 644 N N . VAL A 1 89 ? 9.332 -1.334 -8.322 1.00 96.00 89 VAL A N 1
ATOM 645 C CA . VAL A 1 89 ? 9.606 -0.543 -9.535 1.00 96.00 89 VAL A CA 1
ATOM 646 C C . VAL A 1 89 ? 11.114 -0.423 -9.770 1.00 96.00 89 VAL A C 1
ATOM 648 O O . VAL A 1 89 ? 11.555 -0.506 -10.911 1.00 96.00 89 VAL A O 1
ATOM 651 N N . ASP A 1 90 ? 11.902 -0.327 -8.699 1.00 92.62 90 ASP A N 1
ATOM 652 C CA . ASP A 1 90 ? 13.367 -0.366 -8.725 1.00 92.62 90 ASP A CA 1
ATOM 653 C C . ASP A 1 90 ? 13.902 -1.601 -9.468 1.00 92.62 90 ASP A C 1
ATOM 655 O O . ASP A 1 90 ? 14.717 -1.483 -10.384 1.00 92.62 90 ASP A O 1
ATOM 659 N N . VAL A 1 91 ? 13.379 -2.785 -9.142 1.00 91.50 91 VAL A N 1
ATOM 660 C CA . VAL A 1 91 ? 13.763 -4.047 -9.789 1.00 91.50 91 VAL A CA 1
ATOM 661 C C . VAL A 1 91 ? 13.300 -4.086 -11.242 1.00 91.50 91 VAL A C 1
ATOM 663 O O . VAL A 1 91 ? 14.046 -4.546 -12.105 1.00 91.50 91 VAL A O 1
ATOM 666 N N . ALA A 1 92 ? 12.086 -3.612 -11.528 1.00 93.81 92 ALA A N 1
ATOM 667 C CA . ALA A 1 92 ? 11.555 -3.590 -12.888 1.00 93.81 92 ALA A CA 1
ATOM 668 C C . ALA A 1 92 ? 12.395 -2.691 -13.813 1.00 93.81 92 ALA A C 1
ATOM 670 O O . ALA A 1 92 ? 12.758 -3.114 -14.911 1.00 93.81 92 ALA A O 1
ATOM 671 N N . VAL A 1 93 ? 12.755 -1.489 -13.350 1.00 95.62 93 VAL A N 1
ATOM 672 C CA . VAL A 1 93 ? 13.609 -0.547 -14.090 1.00 95.62 93 VAL A CA 1
ATOM 673 C C . VAL A 1 93 ? 15.010 -1.124 -14.280 1.00 95.62 93 VAL A C 1
ATOM 675 O O . VAL A 1 93 ? 15.517 -1.126 -15.401 1.00 95.62 93 VAL A O 1
ATOM 678 N N . TYR A 1 94 ? 15.612 -1.676 -13.221 1.00 94.44 94 TYR A N 1
ATOM 679 C CA . TYR A 1 94 ? 16.931 -2.303 -13.307 1.00 94.44 94 TYR A CA 1
ATOM 680 C C . TYR A 1 94 ? 16.963 -3.425 -14.353 1.00 94.44 94 TYR A C 1
ATOM 682 O O . TYR A 1 94 ? 17.834 -3.433 -15.220 1.00 94.44 94 TYR A O 1
ATOM 690 N N . LYS A 1 95 ? 15.987 -4.342 -14.320 1.00 92.50 95 LYS A N 1
ATOM 691 C CA . LYS A 1 95 ? 15.896 -5.458 -15.276 1.00 92.50 95 LYS A CA 1
ATOM 692 C C . LYS A 1 95 ? 15.692 -4.981 -16.712 1.00 92.50 95 LYS A C 1
ATOM 694 O O . LYS A 1 95 ? 16.293 -5.541 -17.625 1.00 92.50 95 LYS A O 1
ATOM 699 N N . ALA A 1 96 ? 14.880 -3.944 -16.917 1.00 95.06 96 ALA A N 1
ATOM 700 C CA . ALA A 1 96 ? 14.679 -3.364 -18.241 1.00 95.06 96 ALA A CA 1
ATOM 701 C C . ALA A 1 96 ? 15.996 -2.804 -18.805 1.00 95.06 96 ALA A C 1
ATOM 703 O O . ALA A 1 96 ? 16.396 -3.183 -19.905 1.00 95.06 96 ALA A O 1
ATOM 704 N N . ILE A 1 97 ? 16.717 -1.992 -18.025 1.00 97.31 97 ILE A N 1
ATOM 705 C CA . ILE A 1 97 ? 18.024 -1.442 -18.419 1.00 97.31 97 ILE A CA 1
ATOM 706 C C . ILE A 1 97 ? 19.031 -2.568 -18.678 1.00 97.31 97 ILE A C 1
ATOM 708 O O . ILE A 1 97 ? 19.693 -2.579 -19.714 1.00 97.31 97 ILE A O 1
ATOM 712 N N . GLN A 1 98 ? 19.106 -3.550 -17.776 1.00 96.56 98 GLN A N 1
ATOM 713 C CA . GLN A 1 98 ? 19.996 -4.702 -17.911 1.00 96.56 98 GLN A CA 1
ATOM 714 C C . GLN A 1 98 ? 19.736 -5.480 -19.208 1.00 96.56 98 GLN A C 1
ATOM 716 O O . GLN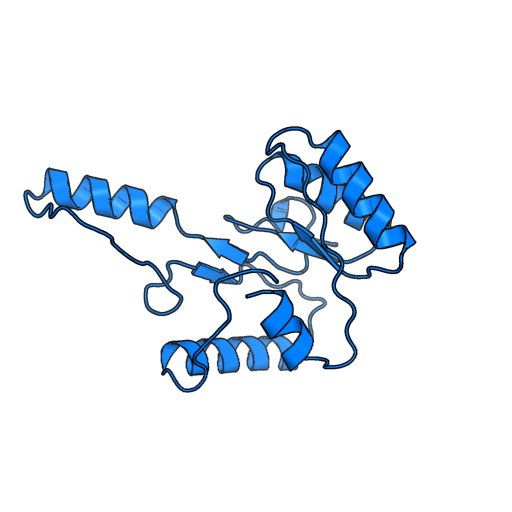 A 1 98 ? 20.686 -5.889 -19.870 1.00 96.56 98 GLN A O 1
ATOM 721 N N . SER A 1 99 ? 18.472 -5.653 -19.610 1.00 96.94 99 SER A N 1
ATOM 722 C CA . SER A 1 99 ? 18.140 -6.358 -20.854 1.00 96.94 99 SER A CA 1
ATOM 723 C C . SER A 1 99 ? 18.655 -5.637 -22.103 1.00 96.94 99 SER A C 1
ATOM 725 O O . SER A 1 99 ? 19.149 -6.290 -23.021 1.00 96.94 99 SER A O 1
ATOM 727 N N . VAL A 1 100 ? 18.613 -4.299 -22.116 1.00 97.88 100 VAL A N 1
ATOM 728 C CA . VAL A 1 100 ? 19.149 -3.478 -23.212 1.00 97.88 100 VAL A CA 1
ATOM 729 C C . VAL A 1 100 ? 20.668 -3.594 -23.265 1.00 97.88 100 VAL A C 1
ATOM 731 O O . VAL A 1 100 ? 21.214 -3.893 -24.323 1.00 97.88 100 VAL A O 1
ATOM 734 N N . VAL A 1 101 ? 21.341 -3.428 -22.123 1.00 98.38 101 VAL A N 1
ATOM 735 C CA . VAL A 1 101 ? 22.807 -3.550 -22.016 1.00 98.38 101 VAL A CA 1
ATOM 736 C C . VAL A 1 101 ? 23.287 -4.925 -22.484 1.00 98.38 101 VAL A C 1
ATOM 738 O O . VAL A 1 101 ? 24.280 -5.021 -23.197 1.00 98.38 101 VAL A O 1
ATOM 741 N N . ASN A 1 102 ? 22.554 -5.983 -22.134 1.00 98.12 102 ASN A N 1
ATOM 742 C CA . ASN A 1 102 ? 22.892 -7.355 -22.507 1.00 98.12 102 ASN A CA 1
ATOM 743 C C . ASN A 1 102 ? 22.465 -7.733 -23.939 1.00 98.12 102 ASN A C 1
ATOM 745 O O . ASN A 1 102 ? 22.664 -8.878 -24.335 1.00 98.12 102 ASN A O 1
ATOM 749 N N . GLY A 1 103 ? 21.827 -6.836 -24.702 1.00 97.94 103 GLY A N 1
ATOM 750 C CA . GLY A 1 103 ? 21.320 -7.141 -26.047 1.00 97.94 103 GLY A CA 1
ATOM 751 C C . GLY A 1 103 ? 20.174 -8.165 -26.077 1.00 97.94 103 GLY A C 1
ATOM 752 O O . GLY A 1 103 ? 19.945 -8.806 -27.096 1.00 97.94 103 GLY A O 1
ATOM 753 N N . THR A 1 104 ? 19.453 -8.329 -24.965 1.00 97.31 104 THR A N 1
ATOM 754 C CA . THR A 1 104 ? 18.357 -9.308 -24.774 1.00 97.31 104 THR A CA 1
ATOM 755 C C . THR A 1 104 ? 16.983 -8.641 -24.670 1.00 97.31 104 THR A C 1
ATOM 757 O O . THR A 1 104 ? 16.008 -9.255 -24.241 1.00 97.31 104 THR A O 1
ATOM 760 N N . PHE A 1 105 ? 16.896 -7.354 -25.011 1.00 96.69 105 PHE A N 1
ATOM 761 C CA . PHE A 1 105 ? 15.649 -6.607 -24.923 1.00 96.69 105 PHE A CA 1
ATOM 762 C C . PHE A 1 105 ? 14.606 -7.146 -25.909 1.00 96.69 105 PHE A C 1
ATOM 764 O O . PHE A 1 105 ? 14.868 -7.305 -27.102 1.00 96.69 105 PHE A O 1
ATOM 771 N N . HIS A 1 106 ? 13.388 -7.332 -25.407 1.00 94.12 106 HIS A N 1
ATOM 772 C CA . HIS A 1 106 ? 12.214 -7.647 -26.209 1.00 94.12 106 HIS A CA 1
ATOM 773 C C . HIS A 1 106 ? 11.083 -6.678 -25.859 1.00 94.12 106 HIS A C 1
ATOM 775 O O . HIS A 1 106 ? 10.819 -6.415 -24.685 1.00 94.12 106 HIS A O 1
ATOM 781 N N . GLY A 1 107 ? 10.415 -6.143 -26.884 1.00 94.56 107 GLY A N 1
ATOM 782 C CA . GLY A 1 107 ? 9.240 -5.292 -26.701 1.00 94.56 107 GLY A CA 1
ATOM 783 C C . GLY A 1 107 ? 8.027 -6.074 -26.187 1.00 94.56 107 GLY A C 1
ATOM 784 O O . GLY A 1 107 ? 7.938 -7.289 -26.358 1.00 94.56 107 GLY A O 1
ATOM 785 N N . GLY A 1 108 ? 7.072 -5.366 -25.583 1.00 94.94 108 GLY A N 1
ATOM 786 C CA . GLY A 1 108 ? 5.836 -5.939 -25.044 1.00 94.94 108 GLY A CA 1
ATOM 787 C C . GLY A 1 108 ? 5.642 -5.652 -23.556 1.00 94.94 108 GLY A C 1
ATOM 788 O O . GLY A 1 108 ? 6.364 -4.857 -22.955 1.00 94.94 108 GLY A O 1
ATOM 789 N N . ASN A 1 109 ? 4.636 -6.299 -22.964 1.00 93.50 109 ASN A N 1
ATOM 790 C CA . ASN A 1 109 ? 4.286 -6.119 -21.557 1.00 93.50 109 ASN A CA 1
ATOM 791 C C . ASN A 1 109 ? 4.992 -7.152 -20.678 1.00 93.50 109 ASN A C 1
ATOM 793 O O . ASN A 1 109 ? 4.890 -8.354 -20.918 1.00 93.50 109 ASN A O 1
ATOM 797 N N . VAL A 1 110 ? 5.618 -6.681 -19.600 1.00 92.12 110 VAL A N 1
ATOM 798 C CA . VAL A 1 110 ? 6.149 -7.532 -18.531 1.00 92.12 110 VAL A CA 1
ATOM 799 C C . VAL A 1 110 ? 5.316 -7.306 -17.275 1.00 92.12 110 VAL A C 1
ATOM 801 O O . VAL A 1 110 ? 5.178 -6.177 -16.805 1.00 92.12 110 VAL A O 1
ATOM 804 N N . VAL A 1 111 ? 4.751 -8.382 -16.730 1.00 91.94 111 VAL A N 1
ATOM 805 C CA . VAL A 1 111 ? 3.937 -8.339 -15.511 1.00 91.94 111 VAL A CA 1
ATOM 806 C C . VAL A 1 111 ? 4.765 -8.858 -14.346 1.00 91.94 111 VAL A C 1
ATOM 808 O O . VAL A 1 111 ? 5.287 -9.965 -14.400 1.00 91.94 111 VAL A O 1
ATOM 811 N N . TYR A 1 112 ? 4.849 -8.064 -13.282 1.00 93.06 112 TYR A N 1
ATOM 812 C CA . TYR A 1 112 ? 5.551 -8.421 -12.056 1.00 93.06 112 TYR A CA 1
ATOM 813 C C . TYR A 1 112 ? 4.540 -8.643 -10.932 1.00 93.06 112 TYR A C 1
ATOM 815 O O . TYR A 1 112 ? 3.868 -7.706 -10.496 1.00 93.06 112 TYR A O 1
ATOM 823 N N . GLY A 1 113 ? 4.417 -9.888 -10.472 1.00 94.00 113 GLY A N 1
ATOM 824 C CA . GLY A 1 113 ? 3.472 -10.272 -9.421 1.00 94.00 113 GLY A CA 1
ATOM 825 C C . GLY A 1 113 ? 4.146 -10.700 -8.119 1.00 94.00 113 GLY A C 1
ATOM 826 O O . GLY A 1 113 ? 5.347 -10.521 -7.921 1.00 94.00 113 GLY A O 1
ATOM 827 N N . LEU A 1 114 ? 3.366 -11.328 -7.231 1.00 95.12 114 LEU A N 1
ATOM 828 C CA . LEU A 1 114 ? 3.888 -11.946 -6.004 1.00 95.12 114 LEU A CA 1
ATOM 829 C C . LEU A 1 114 ? 4.901 -13.064 -6.302 1.00 95.12 114 LEU A C 1
ATOM 831 O O . LEU A 1 114 ? 5.846 -13.236 -5.539 1.00 95.12 114 LEU A O 1
ATOM 835 N N . LYS A 1 115 ? 4.714 -13.803 -7.408 1.00 93.25 115 LYS A N 1
ATOM 836 C CA . LYS A 1 115 ? 5.606 -14.893 -7.839 1.00 93.25 115 LYS A CA 1
ATOM 837 C C . LYS A 1 115 ? 7.027 -14.396 -8.121 1.00 93.25 115 LYS A C 1
ATOM 839 O O . LYS A 1 115 ? 7.989 -15.071 -7.776 1.00 93.25 115 LYS A O 1
ATOM 844 N N . ASP A 1 116 ? 7.145 -13.201 -8.691 1.00 90.06 116 ASP A N 1
ATOM 845 C CA . ASP A 1 116 ? 8.420 -12.614 -9.122 1.00 90.06 116 ASP A CA 1
ATOM 846 C C . ASP A 1 116 ? 8.980 -11.618 -8.097 1.00 90.06 116 ASP A C 1
ATOM 848 O O . ASP A 1 116 ? 9.910 -10.868 -8.400 1.00 90.06 116 ASP A O 1
ATOM 852 N N . ASN A 1 117 ? 8.381 -11.569 -6.898 1.00 90.62 117 ASN A N 1
ATOM 853 C CA . ASN A 1 117 ? 8.631 -10.554 -5.871 1.00 90.62 117 ASN A CA 1
ATOM 854 C C . ASN A 1 117 ? 8.492 -9.110 -6.394 1.00 90.62 117 ASN A C 1
ATOM 856 O O . ASN A 1 117 ? 9.124 -8.188 -5.883 1.00 90.62 117 ASN A O 1
ATOM 860 N N . GLY A 1 118 ? 7.656 -8.913 -7.416 1.00 95.19 118 GLY A N 1
ATOM 861 C CA . GLY A 1 118 ? 7.333 -7.615 -8.001 1.00 95.19 118 GLY A CA 1
ATOM 862 C C . GLY A 1 118 ? 6.463 -6.743 -7.109 1.00 95.19 118 GLY A C 1
ATOM 863 O O . GLY A 1 118 ? 6.580 -5.520 -7.108 1.00 95.19 118 GLY A O 1
ATOM 864 N N . VAL A 1 119 ? 5.604 -7.392 -6.331 1.00 97.12 119 VAL A N 1
ATOM 865 C CA . VAL A 1 119 ? 4.800 -6.779 -5.277 1.00 97.12 119 VAL A CA 1
ATOM 866 C C . VAL A 1 119 ? 4.899 -7.616 -4.009 1.00 97.12 119 VAL A C 1
ATOM 868 O O . VAL A 1 119 ? 5.275 -8.792 -4.063 1.00 97.12 119 VAL A O 1
ATOM 871 N N . GLY A 1 120 ? 4.554 -7.037 -2.864 1.00 96.69 120 GLY A N 1
ATOM 872 C CA . GLY A 1 120 ? 4.605 -7.749 -1.597 1.00 96.69 120 GLY A CA 1
ATOM 873 C C . GLY A 1 120 ? 4.074 -6.954 -0.414 1.00 96.69 120 GLY A C 1
ATOM 874 O O . GLY A 1 120 ? 3.341 -5.979 -0.558 1.00 96.69 120 GLY A O 1
ATOM 875 N N . VAL A 1 121 ? 4.457 -7.423 0.769 1.00 96.88 121 VAL A N 1
ATOM 876 C CA . VAL A 1 121 ? 4.175 -6.793 2.057 1.00 96.88 121 VAL A CA 1
ATOM 877 C C . VAL A 1 121 ? 5.522 -6.375 2.644 1.00 96.88 121 VAL A C 1
ATOM 879 O O . VAL A 1 121 ? 6.476 -7.155 2.600 1.00 96.88 121 VAL A O 1
ATOM 882 N N . GLY A 1 122 ? 5.625 -5.128 3.098 1.00 97.12 122 GLY A N 1
ATOM 883 C CA . GLY A 1 122 ? 6.813 -4.586 3.759 1.00 97.12 122 GLY A CA 1
ATOM 884 C C . GLY A 1 122 ? 6.974 -5.126 5.180 1.00 97.12 122 GLY A C 1
ATOM 885 O O . GLY A 1 122 ? 6.309 -6.087 5.575 1.00 97.12 122 GLY A O 1
ATOM 886 N N . LYS A 1 123 ? 7.828 -4.487 5.984 1.00 98.00 123 LYS A N 1
ATOM 887 C CA . LYS A 1 123 ? 7.927 -4.776 7.415 1.00 98.00 123 LYS A CA 1
ATOM 888 C C . LYS A 1 123 ? 6.541 -4.700 8.053 1.00 98.00 123 LYS A C 1
ATOM 890 O O . LYS A 1 123 ? 5.778 -3.764 7.814 1.00 98.00 123 LYS A O 1
ATOM 895 N N . ILE A 1 124 ? 6.211 -5.715 8.841 1.00 98.31 124 ILE A N 1
ATOM 896 C CA . ILE A 1 124 ? 4.962 -5.769 9.595 1.00 98.31 124 ILE A CA 1
ATOM 897 C C . ILE A 1 124 ? 5.226 -5.213 10.992 1.00 98.31 124 ILE A C 1
ATOM 899 O O . ILE A 1 124 ? 6.248 -5.520 11.612 1.00 98.31 124 ILE A O 1
ATOM 903 N N . ASN A 1 125 ? 4.317 -4.368 11.467 1.00 98.25 125 ASN A N 1
ATOM 904 C CA . ASN A 1 125 ? 4.387 -3.784 12.794 1.00 98.25 125 ASN A CA 1
ATOM 905 C C . ASN A 1 125 ? 4.365 -4.887 13.872 1.00 98.25 125 ASN A C 1
ATOM 907 O O . ASN A 1 125 ? 3.535 -5.794 13.778 1.00 98.25 125 ASN A O 1
ATOM 911 N N . PRO A 1 126 ? 5.215 -4.821 14.915 1.00 97.50 126 PRO A N 1
ATOM 912 C CA . PRO A 1 126 ? 5.225 -5.812 15.994 1.00 97.50 126 PRO A CA 1
ATOM 913 C C . PRO A 1 126 ? 3.898 -5.956 16.751 1.00 97.50 126 PRO A C 1
ATOM 915 O O . PRO A 1 126 ? 3.686 -6.976 17.398 1.00 97.50 126 PRO A O 1
ATOM 918 N N . ALA A 1 127 ? 3.011 -4.958 16.674 1.00 97.19 127 ALA A N 1
ATOM 919 C CA . ALA A 1 127 ? 1.670 -5.030 17.249 1.00 97.19 127 ALA A CA 1
ATOM 920 C C . ALA A 1 127 ? 0.753 -6.047 16.541 1.00 97.19 127 ALA A C 1
ATOM 922 O O . ALA A 1 127 ? -0.276 -6.426 17.098 1.00 97.19 127 ALA A O 1
ATOM 923 N N . VAL A 1 128 ? 1.098 -6.493 15.327 1.00 97.44 128 VAL A N 1
ATOM 924 C CA . VAL A 1 128 ? 0.326 -7.510 14.602 1.00 97.44 128 VAL A CA 1
ATOM 925 C C . VAL A 1 128 ? 0.599 -8.893 15.205 1.00 97.44 128 VAL A C 1
ATOM 927 O O . VAL A 1 128 ? 1.762 -9.305 15.271 1.00 97.44 128 VAL A O 1
ATOM 930 N N . PRO A 1 129 ? -0.440 -9.655 15.600 1.00 97.94 129 PRO A N 1
ATOM 931 C CA . PRO A 1 129 ? -0.256 -11.006 16.113 1.00 97.94 129 PRO A CA 1
ATOM 932 C C . PRO A 1 129 ? 0.468 -11.908 15.108 1.00 97.94 129 PRO A C 1
ATOM 934 O O . PRO A 1 129 ? 0.174 -11.902 13.912 1.00 97.94 129 PRO A O 1
ATOM 937 N N . GLN A 1 130 ? 1.388 -12.746 15.591 1.00 97.44 130 GLN A N 1
ATOM 938 C CA . GLN A 1 130 ? 2.162 -13.646 14.721 1.00 97.44 130 GLN A CA 1
ATOM 939 C C . GLN A 1 130 ? 1.283 -14.655 13.964 1.00 97.44 130 GLN A C 1
ATOM 941 O O . GLN A 1 130 ? 1.638 -15.073 12.862 1.00 97.44 130 GLN A O 1
ATOM 946 N N . SER A 1 131 ? 0.117 -15.010 14.511 1.00 98.12 131 SER A N 1
ATOM 947 C CA . SER A 1 131 ? -0.888 -15.822 13.817 1.00 98.12 131 SER A CA 1
ATOM 948 C C . SER A 1 131 ? -1.391 -15.150 12.536 1.00 98.12 131 SER A C 1
ATOM 950 O O . SER A 1 131 ? -1.477 -15.810 11.501 1.00 98.12 131 SER A O 1
ATOM 952 N N . GLU A 1 132 ? -1.640 -13.839 12.575 1.00 97.38 132 GLU A N 1
ATOM 953 C CA . GLU A 1 132 ? -2.082 -13.053 11.417 1.00 97.38 132 GLU A CA 1
ATOM 954 C C . GLU A 1 132 ? -0.964 -12.926 10.381 1.00 97.38 132 GLU A C 1
ATOM 956 O O . GLU A 1 132 ? -1.186 -13.095 9.182 1.00 97.38 132 GLU A O 1
ATOM 961 N N . VAL A 1 133 ? 0.279 -12.725 10.834 1.00 97.75 133 VAL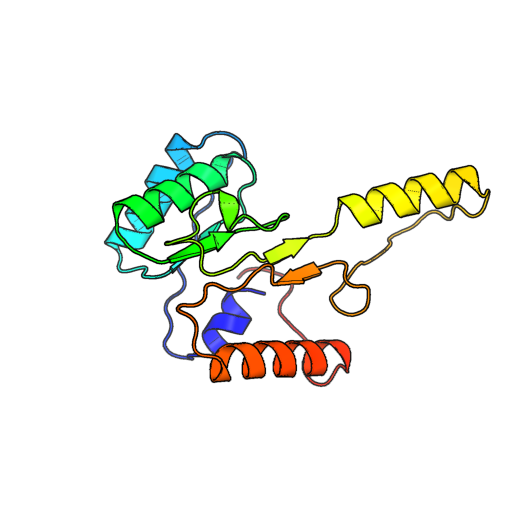 A N 1
ATOM 962 C CA . VAL A 1 133 ? 1.457 -12.729 9.951 1.00 97.75 133 VAL A CA 1
ATOM 963 C C . VAL A 1 133 ? 1.582 -14.067 9.217 1.00 97.75 133 VAL A C 1
ATOM 965 O O . VAL A 1 133 ? 1.776 -14.105 7.997 1.00 97.75 133 VAL A O 1
ATOM 968 N N . ALA A 1 134 ? 1.431 -15.180 9.937 1.00 98.06 134 ALA A N 1
ATOM 969 C CA . ALA A 1 134 ? 1.457 -16.514 9.349 1.00 98.06 134 ALA A CA 1
ATOM 970 C C . ALA A 1 134 ? 0.302 -16.728 8.356 1.00 98.06 134 ALA A C 1
ATOM 972 O O . ALA A 1 134 ? 0.510 -17.317 7.291 1.00 98.06 134 ALA A O 1
ATOM 973 N N . GLN A 1 135 ? -0.895 -16.220 8.660 1.00 97.62 135 GLN A N 1
ATOM 974 C CA . GLN A 1 135 ? -2.050 -16.287 7.768 1.00 97.62 135 GLN A CA 1
ATOM 975 C C . GLN A 1 135 ? -1.828 -15.494 6.476 1.00 97.62 135 GLN A C 1
ATOM 977 O O . GLN A 1 135 ? -2.054 -16.033 5.391 1.00 97.62 135 GLN A O 1
ATOM 982 N N . VAL A 1 136 ? -1.313 -14.265 6.557 1.00 97.06 136 VAL A N 1
ATOM 983 C CA . VAL A 1 136 ? -0.961 -13.454 5.378 1.00 97.06 136 VAL A CA 1
ATOM 984 C C . VAL A 1 136 ? 0.078 -14.170 4.511 1.00 97.06 136 VAL A C 1
ATOM 986 O O . VAL A 1 136 ? -0.074 -14.233 3.289 1.00 97.06 136 VAL A O 1
ATOM 989 N N . ASN A 1 137 ? 1.101 -14.775 5.122 1.00 97.50 137 ASN A N 1
ATOM 990 C CA . ASN A 1 137 ? 2.114 -15.547 4.396 1.00 97.50 137 ASN A CA 1
ATOM 991 C C . ASN A 1 137 ? 1.529 -16.793 3.714 1.00 97.50 137 ASN A C 1
ATOM 993 O O . ASN A 1 137 ? 1.894 -17.097 2.574 1.00 97.50 137 ASN A O 1
ATOM 997 N N . ARG A 1 138 ? 0.587 -17.486 4.365 1.00 98.12 138 ARG A N 1
ATOM 998 C CA . ARG A 1 138 ? -0.144 -18.611 3.763 1.00 98.12 138 ARG A CA 1
ATOM 999 C C . ARG A 1 138 ? -0.970 -18.156 2.559 1.00 98.12 138 ARG A C 1
ATOM 1001 O O . ARG A 1 138 ? -0.838 -18.743 1.490 1.00 98.12 138 ARG A O 1
ATOM 1008 N N . ILE A 1 139 ? -1.743 -17.079 2.698 1.00 97.62 139 ILE A N 1
ATOM 1009 C CA . ILE A 1 139 ? -2.552 -16.504 1.609 1.00 97.62 139 ILE A CA 1
ATOM 1010 C C . ILE A 1 139 ? -1.656 -16.084 0.438 1.00 97.62 139 ILE A C 1
ATOM 1012 O O . ILE A 1 139 ? -1.962 -16.386 -0.715 1.00 97.62 139 ILE A O 1
ATOM 1016 N N . LYS A 1 140 ? -0.507 -15.450 0.709 1.00 97.31 140 LYS A N 1
ATOM 1017 C CA . LYS A 1 140 ? 0.492 -15.129 -0.322 1.00 97.31 140 LYS A CA 1
ATOM 1018 C C . LYS A 1 140 ? 0.923 -16.385 -1.087 1.00 97.31 140 LYS A C 1
ATOM 1020 O O . LYS A 1 140 ? 0.936 -16.363 -2.317 1.00 97.31 140 LYS A O 1
ATOM 1025 N N . ALA A 1 141 ? 1.256 -17.468 -0.383 1.00 97.94 141 ALA A N 1
ATOM 1026 C CA . ALA A 1 141 ? 1.648 -18.730 -1.009 1.00 97.94 141 ALA A CA 1
ATOM 1027 C C . ALA A 1 141 ? 0.509 -19.346 -1.840 1.00 97.94 141 ALA A C 1
ATOM 1029 O O . ALA A 1 141 ? 0.749 -19.849 -2.935 1.00 97.94 141 ALA A O 1
ATOM 1030 N N . GLU A 1 142 ? -0.735 -19.258 -1.372 1.00 98.06 142 GLU A N 1
ATOM 1031 C CA . GLU A 1 142 ? -1.913 -19.741 -2.099 1.00 98.06 142 GLU A CA 1
ATOM 1032 C C . GLU A 1 142 ? -2.213 -18.932 -3.367 1.00 98.06 142 GLU A C 1
ATOM 1034 O O . GLU A 1 142 ? -2.596 -19.523 -4.379 1.00 98.06 142 GLU A O 1
ATOM 1039 N N . ILE A 1 143 ? -1.992 -17.612 -3.352 1.00 97.44 143 ILE A N 1
ATOM 1040 C CA . ILE A 1 143 ? -2.077 -16.769 -4.556 1.00 97.44 143 ILE A CA 1
ATOM 1041 C C . ILE A 1 143 ? -0.977 -17.160 -5.551 1.00 97.44 143 ILE A C 1
ATOM 1043 O O . ILE A 1 143 ? -1.255 -17.346 -6.733 1.00 97.44 143 ILE A O 1
ATOM 1047 N N . ILE A 1 144 ? 0.265 -17.337 -5.084 1.00 97.19 144 ILE A N 1
ATOM 1048 C CA . ILE A 1 144 ? 1.392 -17.757 -5.938 1.00 97.19 144 ILE A CA 1
ATOM 1049 C C . ILE A 1 144 ?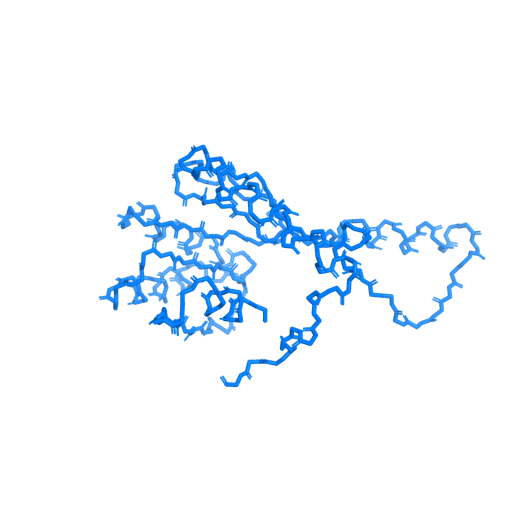 1.131 -19.138 -6.558 1.00 97.19 144 ILE A C 1
ATOM 1051 O O . ILE A 1 144 ? 1.429 -19.351 -7.731 1.00 97.19 144 ILE A O 1
ATOM 1055 N N . ALA A 1 145 ? 0.542 -20.058 -5.792 1.00 97.62 145 ALA A N 1
ATOM 1056 C CA . ALA A 1 145 ? 0.172 -21.394 -6.252 1.00 97.62 145 ALA A CA 1
ATOM 1057 C C . ALA A 1 145 ? -1.089 -21.419 -7.141 1.00 97.62 145 ALA A C 1
ATOM 1059 O O . ALA A 1 145 ? -1.478 -22.488 -7.608 1.00 97.62 145 ALA A O 1
ATOM 1060 N N . GLY A 1 146 ? -1.761 -20.281 -7.350 1.00 96.75 146 GLY A N 1
ATOM 1061 C CA . GLY A 1 146 ? -2.988 -20.188 -8.147 1.00 96.75 146 GLY A CA 1
ATOM 1062 C C . GLY A 1 146 ? -4.235 -20.792 -7.488 1.00 96.75 146 GLY A C 1
ATOM 1063 O O . GLY A 1 146 ? -5.267 -20.927 -8.149 1.00 96.75 146 GLY A O 1
ATOM 1064 N N . LYS A 1 147 ? -4.165 -21.142 -6.196 1.00 97.62 147 LYS A N 1
ATOM 1065 C CA . LYS A 1 147 ? -5.319 -21.612 -5.408 1.00 97.62 147 LYS A CA 1
ATOM 1066 C C . LYS A 1 147 ? -6.305 -20.471 -5.170 1.00 97.62 147 LYS A C 1
ATOM 1068 O O . LYS A 1 147 ? -7.504 -20.642 -5.374 1.00 97.62 147 LYS A O 1
ATOM 1073 N N . ILE A 1 148 ? -5.783 -19.298 -4.809 1.00 96.00 148 ILE A N 1
ATOM 1074 C CA . ILE A 1 148 ? -6.541 -18.045 -4.799 1.00 96.00 148 ILE A CA 1
ATOM 1075 C C . ILE A 1 148 ? -6.322 -17.363 -6.147 1.00 96.00 148 ILE A C 1
ATOM 1077 O O . ILE A 1 148 ? -5.208 -16.976 -6.497 1.00 96.00 148 ILE A O 1
ATOM 1081 N N . LYS A 1 149 ? -7.406 -17.220 -6.905 1.00 91.12 149 LYS A N 1
ATOM 1082 C CA . LYS A 1 149 ? -7.433 -16.653 -8.258 1.00 91.12 149 LYS A CA 1
ATOM 1083 C C . LYS A 1 149 ? -8.594 -15.671 -8.404 1.00 91.12 149 LYS A C 1
ATOM 1085 O O . LYS A 1 149 ? -9.402 -15.527 -7.493 1.00 91.12 149 LYS A O 1
ATOM 1090 N N . ASN A 1 150 ? -8.679 -15.008 -9.558 1.00 90.12 150 ASN A N 1
ATOM 1091 C CA . ASN A 1 150 ? -9.761 -14.075 -9.902 1.00 90.12 150 ASN A CA 1
ATOM 1092 C C . ASN A 1 150 ? -9.894 -12.882 -8.937 1.00 90.12 150 ASN A C 1
ATOM 1094 O O . ASN A 1 150 ? -10.995 -12.390 -8.693 1.00 90.12 150 ASN A O 1
ATOM 1098 N N . ILE A 1 151 ? -8.773 -12.399 -8.391 1.00 93.44 151 ILE A N 1
ATOM 1099 C CA . ILE A 1 151 ? -8.758 -11.164 -7.601 1.00 93.44 151 ILE A CA 1
ATOM 1100 C C . ILE A 1 151 ? -9.221 -10.013 -8.515 1.00 93.44 151 ILE A C 1
ATOM 1102 O O . ILE A 1 151 ? -8.605 -9.812 -9.564 1.00 93.44 151 ILE A O 1
ATOM 1106 N N . PRO A 1 152 ? -10.262 -9.241 -8.141 1.00 93.31 152 PRO A N 1
ATOM 1107 C CA . PRO A 1 152 ? -10.775 -8.167 -8.983 1.00 93.31 152 PRO A CA 1
ATOM 1108 C C . PRO A 1 152 ? -9.698 -7.140 -9.346 1.00 93.31 152 PRO A C 1
ATOM 1110 O O . PRO A 1 152 ? -8.971 -6.645 -8.469 1.00 93.31 152 PRO A O 1
ATOM 1113 N N . THR A 1 153 ? -9.638 -6.820 -10.640 1.00 90.94 153 THR A N 1
ATOM 1114 C CA . THR A 1 153 ? -8.682 -5.886 -11.257 1.00 90.94 153 THR A CA 1
ATOM 1115 C C . THR A 1 153 ? -9.248 -4.483 -11.453 1.00 90.94 153 THR A C 1
ATOM 1117 O O . THR A 1 153 ? -8.493 -3.561 -11.745 1.00 90.94 153 THR A O 1
ATOM 1120 N N . THR A 1 154 ? -10.551 -4.301 -11.246 1.00 87.75 154 THR A N 1
ATOM 1121 C CA . THR A 1 154 ? -11.224 -3.002 -11.263 1.00 87.75 154 THR A CA 1
ATOM 1122 C C . THR A 1 154 ? -11.876 -2.723 -9.914 1.00 87.75 154 THR A C 1
ATOM 1124 O O . THR A 1 154 ? -12.213 -3.640 -9.158 1.00 87.75 154 THR A O 1
ATOM 1127 N N . VAL A 1 155 ? -12.020 -1.438 -9.600 1.00 78.38 155 VAL A N 1
ATOM 1128 C CA . VAL A 1 155 ? -12.879 -0.964 -8.512 1.00 78.38 155 VAL A CA 1
ATOM 1129 C C . VAL A 1 155 ? -14.269 -0.768 -9.118 1.00 78.38 155 VAL A C 1
ATOM 1131 O O . VAL A 1 155 ? -14.368 -0.212 -10.212 1.00 78.38 155 VAL A O 1
ATOM 1134 N N . LYS A 1 156 ? -15.308 -1.284 -8.459 1.00 63.44 156 LYS A N 1
ATOM 1135 C CA . LYS A 1 156 ? -16.706 -0.999 -8.803 1.00 63.44 156 LYS A CA 1
ATOM 1136 C C . LYS A 1 156 ? -17.229 0.121 -7.922 1.00 63.44 156 LYS A C 1
ATOM 1138 O O . LYS A 1 156 ? -16.808 0.149 -6.741 1.00 63.44 156 LYS A O 1
#

Radius of gyration: 17.1 Å; chains: 1; bounding box: 42×40×44 Å

pLDDT: mean 96.6, std 3.75, range [63.44, 98.88]

Sequence (156 aa):
GYQAGAKAADPGIKVLNAYSQDFTRQDLCKALALNQISEGAGVVFQVAGGCGIGVIRAAAEKNVWAIGVDSDQSFLDPKHVLTSATKRVDVAVYKAIQSVVNGTFHGGNVVYGLKDNGVGVGKINPAVPQSEVAQVNRIKAEIIAGKIKNIPTTVK

Foldseek 3Di:
DVVVVVCVVPVPDDDDDDDLVALAQLVSLLVVLLVVVVVPDLEAEDPRHNSCLSNQVNCVVSVGAYEAEQDFCCVSPVRRHQKYWHAPVVVVVVVQVVCVVVVNDDDDDDDDDLLNPRIDIGDGRPVDDVVVVVVRVVVSVCVNVVVDDDDDPDDD

Secondary structure (DSSP, 8-state):
-HHHHHHHH-TT--------S-SS-HHHHHHHHHHHHHTT-SEEE---TTTTHHHHHHHHHTT-EEEEEES--TTT-TTTEEEEEEE-HHHHHHHHHHHHHTT----S-----TTTTSEEE-PPPTTS-HHHHHHHHHHHHHHHTTSS-----S--